Protein AF-A0A166A151-F1 (afdb_monomer_lite)

Structure (mmCIF, N/CA/C/O backbone):
data_AF-A0A166A151-F1
#
_entry.id   AF-A0A166A151-F1
#
loop_
_atom_site.group_PDB
_atom_site.id
_atom_site.type_symbol
_atom_site.label_atom_id
_atom_site.label_alt_id
_atom_site.label_comp_id
_atom_site.label_asym_id
_atom_site.label_entity_id
_atom_site.label_seq_id
_atom_site.pdbx_PDB_ins_code
_atom_site.Cartn_x
_atom_site.Cartn_y
_atom_site.Cartn_z
_atom_site.occupancy
_atom_site.B_iso_or_equiv
_atom_site.auth_seq_id
_atom_site.auth_comp_id
_atom_site.auth_asym_id
_atom_site.auth_atom_id
_atom_site.pdbx_PDB_model_num
ATOM 1 N N . MET A 1 1 ? -27.345 -5.294 14.463 1.00 40.25 1 MET A N 1
ATOM 2 C CA . MET A 1 1 ? -26.124 -4.489 14.240 1.00 40.25 1 MET A CA 1
ATOM 3 C C . MET A 1 1 ? -25.483 -4.990 12.957 1.00 40.25 1 MET A C 1
ATOM 5 O O . MET A 1 1 ? -24.969 -6.097 12.955 1.00 40.25 1 MET A O 1
ATOM 9 N N . ASN A 1 2 ? -25.623 -4.252 11.852 1.00 38.69 2 ASN A N 1
ATOM 10 C CA . ASN A 1 2 ? -25.042 -4.642 10.563 1.00 38.69 2 ASN A CA 1
ATOM 11 C C . ASN A 1 2 ? -23.591 -4.168 10.513 1.00 38.69 2 ASN A C 1
ATOM 13 O O . ASN A 1 2 ? -23.314 -3.040 10.116 1.00 38.69 2 ASN A O 1
ATOM 17 N N . SER A 1 3 ? -22.681 -5.033 10.945 1.00 46.28 3 SER A N 1
ATOM 18 C CA . SER A 1 3 ? -21.238 -4.846 10.830 1.00 46.28 3 SER A CA 1
ATOM 19 C C . SER A 1 3 ? -20.822 -5.000 9.364 1.00 46.28 3 SER A C 1
ATOM 21 O O . SER A 1 3 ? -20.267 -6.021 8.970 1.00 46.28 3 SER A O 1
ATOM 23 N N . LYS A 1 4 ? -21.121 -4.005 8.519 1.00 51.06 4 LYS A N 1
ATOM 24 C CA . LYS A 1 4 ? -20.308 -3.794 7.317 1.00 51.06 4 LYS A CA 1
ATOM 25 C C . LYS A 1 4 ? -18.955 -3.352 7.845 1.00 51.06 4 LYS A C 1
ATOM 27 O O . LYS A 1 4 ? -18.805 -2.207 8.243 1.00 51.06 4 LYS A O 1
ATOM 32 N N . GLU A 1 5 ? -18.041 -4.302 7.981 1.00 57.56 5 GLU A N 1
ATOM 33 C CA . GLU A 1 5 ? -16.672 -4.037 8.399 1.00 57.56 5 GLU A CA 1
ATOM 34 C C . GLU A 1 5 ? -16.131 -2.850 7.599 1.00 57.56 5 GLU A C 1
ATOM 36 O O . GLU A 1 5 ? -16.230 -2.857 6.371 1.00 57.56 5 GLU A O 1
ATOM 41 N N . ASP A 1 6 ? -15.629 -1.828 8.301 1.00 70.06 6 ASP A N 1
ATOM 42 C CA . ASP A 1 6 ? -15.091 -0.591 7.732 1.00 70.06 6 ASP A CA 1
ATOM 43 C C . ASP A 1 6 ? -13.867 -0.905 6.861 1.00 70.06 6 ASP A C 1
ATOM 45 O O . ASP A 1 6 ? -12.714 -0.833 7.302 1.00 70.06 6 ASP A O 1
ATOM 49 N N . LEU A 1 7 ? -14.150 -1.337 5.637 1.00 80.06 7 LEU A N 1
ATOM 50 C CA . LEU A 1 7 ? -13.200 -1.609 4.584 1.00 80.06 7 LEU A CA 1
ATOM 51 C C . LEU A 1 7 ? -13.149 -0.385 3.683 1.00 80.06 7 LEU A C 1
ATOM 53 O O . LEU A 1 7 ? -14.133 -0.051 3.024 1.00 80.06 7 LEU A O 1
ATOM 57 N N . ILE A 1 8 ? -11.982 0.245 3.629 1.00 90.62 8 ILE A N 1
ATOM 58 C CA . ILE A 1 8 ? -11.687 1.243 2.605 1.00 90.62 8 ILE A CA 1
ATOM 59 C C . ILE A 1 8 ? -10.753 0.635 1.569 1.00 90.62 8 ILE A C 1
ATOM 61 O O . ILE A 1 8 ? -9.854 -0.143 1.896 1.00 90.62 8 ILE A O 1
ATOM 65 N N . GLU A 1 9 ? -10.977 0.995 0.317 1.00 90.94 9 GLU A N 1
ATOM 66 C CA . GLU A 1 9 ? -10.103 0.655 -0.793 1.00 90.94 9 GLU A CA 1
ATOM 67 C C . GLU A 1 9 ? -9.485 1.940 -1.320 1.00 90.94 9 GLU A C 1
ATOM 69 O O . GLU A 1 9 ? -10.182 2.934 -1.529 1.00 90.94 9 GLU A O 1
ATOM 74 N N . ILE A 1 10 ? -8.165 1.932 -1.467 1.00 90.50 10 ILE A N 1
ATOM 75 C CA . ILE A 1 10 ? -7.423 3.061 -2.006 1.00 90.50 10 ILE A CA 1
ATOM 76 C C . ILE A 1 10 ? -6.613 2.607 -3.211 1.00 90.50 10 ILE A C 1
ATOM 78 O O . ILE A 1 10 ? -5.819 1.671 -3.122 1.00 90.50 10 ILE A O 1
ATOM 82 N N . LYS A 1 11 ? -6.769 3.314 -4.330 1.00 88.56 11 LYS A N 1
ATOM 83 C CA . LYS A 1 11 ? -5.866 3.165 -5.466 1.00 88.56 11 LYS A CA 1
ATOM 84 C C . LYS A 1 11 ? -4.601 3.962 -5.175 1.00 88.56 11 LYS A C 1
ATOM 86 O O . LYS A 1 11 ? -4.639 5.186 -5.001 1.00 88.56 11 LYS A O 1
ATOM 91 N N . ILE A 1 12 ? -3.468 3.274 -5.057 1.00 84.50 12 ILE A N 1
ATOM 92 C CA . ILE A 1 12 ? -2.232 3.905 -4.578 1.00 84.50 12 ILE A CA 1
ATOM 93 C C . ILE A 1 12 ? -1.704 4.939 -5.575 1.00 84.50 12 ILE A C 1
ATOM 95 O O . ILE A 1 12 ? -1.164 5.969 -5.167 1.00 84.50 12 ILE A O 1
ATOM 99 N N . ILE A 1 13 ? -1.931 4.709 -6.872 1.00 80.31 13 ILE A N 1
ATOM 100 C CA . ILE 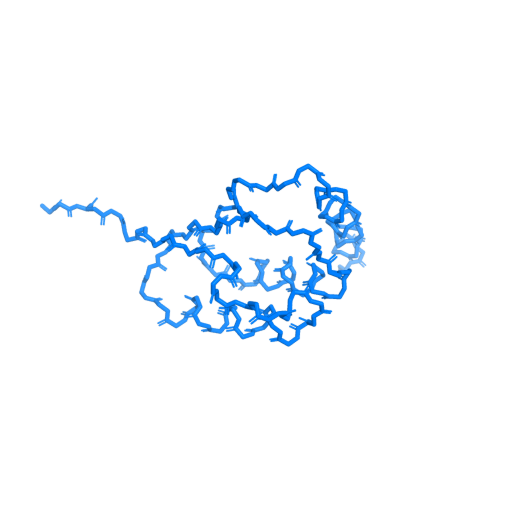A 1 13 ? -1.517 5.631 -7.926 1.00 80.31 13 ILE A CA 1
ATOM 101 C C . ILE A 1 13 ? -2.255 6.970 -7.814 1.00 80.31 13 ILE A C 1
ATOM 103 O O . ILE A 1 13 ? -1.624 8.017 -7.833 1.00 80.31 13 ILE A O 1
ATOM 107 N N . GLU A 1 14 ? -3.559 6.966 -7.545 1.00 74.12 14 GLU A N 1
ATOM 108 C CA . GLU A 1 14 ? -4.347 8.195 -7.368 1.00 74.12 14 GLU A CA 1
ATOM 109 C C . GLU A 1 14 ? -3.965 8.948 -6.089 1.00 74.12 14 GLU A C 1
ATOM 111 O O . GLU A 1 14 ? -4.069 10.170 -6.007 1.00 74.12 14 GLU A O 1
ATOM 116 N N . SER A 1 15 ? -3.476 8.218 -5.086 1.00 61.28 15 SER A N 1
ATOM 117 C CA . SER A 1 15 ? -3.100 8.784 -3.793 1.00 61.28 15 SER A CA 1
ATOM 118 C C . SER A 1 15 ? -1.685 9.374 -3.763 1.00 61.28 15 SER A C 1
ATOM 120 O O . SER A 1 15 ? -1.387 10.166 -2.859 1.00 61.28 15 SER A O 1
ATOM 122 N N . ILE A 1 16 ? -0.797 8.952 -4.677 1.00 64.62 16 ILE A N 1
ATOM 123 C CA . ILE A 1 16 ? 0.654 9.188 -4.569 1.00 64.62 16 ILE A CA 1
ATOM 124 C C . ILE A 1 16 ? 1.318 9.627 -5.885 1.00 64.62 16 ILE A C 1
ATOM 126 O O . ILE A 1 16 ? 2.447 10.109 -5.827 1.00 64.62 16 ILE A O 1
ATOM 130 N N . HIS A 1 17 ? 0.679 9.539 -7.055 1.00 54.25 17 HIS A N 1
ATOM 131 C CA . HIS A 1 17 ? 1.325 9.905 -8.323 1.00 54.25 17 HIS A CA 1
ATOM 132 C C . HIS A 1 17 ? 1.809 11.371 -8.327 1.00 54.25 17 HIS A C 1
ATOM 134 O O . HIS A 1 17 ? 1.031 12.261 -7.970 1.00 54.25 17 HIS A O 1
ATOM 140 N N . PRO A 1 18 ? 3.072 11.662 -8.719 1.00 53.31 18 PRO A N 1
ATOM 141 C CA . PRO A 1 18 ? 4.107 10.782 -9.303 1.00 53.31 18 PRO A CA 1
ATOM 142 C C . PRO A 1 18 ? 5.147 10.193 -8.307 1.00 53.31 18 PRO A C 1
ATOM 144 O O . PRO A 1 18 ? 6.209 9.722 -8.704 1.00 53.31 18 PRO A O 1
ATOM 147 N N . ASN A 1 19 ? 4.894 10.204 -6.997 1.00 62.31 19 ASN A N 1
ATOM 148 C CA . ASN A 1 19 ? 5.922 10.113 -5.951 1.00 62.31 19 ASN A CA 1
ATOM 149 C C . ASN A 1 19 ? 6.143 8.726 -5.300 1.00 62.31 19 ASN A C 1
ATOM 151 O O . ASN A 1 19 ? 6.632 8.664 -4.167 1.00 62.31 19 ASN A O 1
ATOM 155 N N . LEU A 1 20 ? 5.877 7.606 -5.985 1.00 64.88 20 LEU A N 1
ATOM 156 C CA . LEU A 1 20 ? 6.243 6.251 -5.498 1.00 64.88 20 LEU A CA 1
ATOM 157 C C . LEU A 1 20 ? 7.772 6.00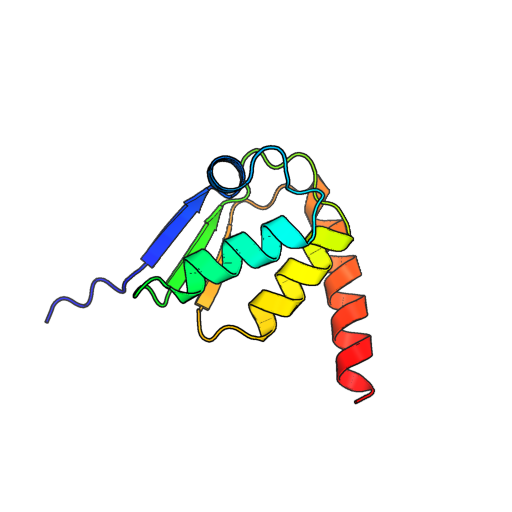9 -5.436 1.00 64.88 20 LEU A C 1
ATOM 159 O O . LEU A 1 20 ? 8.236 4.930 -5.069 1.00 64.88 20 LEU A O 1
ATOM 163 N N . GLY A 1 21 ? 8.572 7.029 -5.765 1.00 72.94 21 GLY A N 1
ATOM 164 C CA . GLY A 1 21 ? 10.023 7.037 -5.603 1.00 72.94 21 GLY A CA 1
ATOM 165 C C . GLY A 1 21 ? 10.537 7.505 -4.232 1.00 72.94 21 GLY A C 1
ATOM 166 O O . GLY A 1 21 ? 11.717 7.300 -3.944 1.00 72.94 21 GLY A O 1
ATOM 167 N N . MET A 1 22 ? 9.707 8.120 -3.378 1.00 82.50 22 MET A N 1
ATOM 168 C CA . MET A 1 22 ? 10.166 8.791 -2.147 1.00 82.50 22 MET A CA 1
ATOM 169 C C . MET A 1 22 ? 9.627 8.142 -0.867 1.00 82.50 22 MET A C 1
ATOM 171 O O . MET A 1 22 ? 8.432 7.892 -0.745 1.00 82.50 22 MET A O 1
ATOM 175 N N . ASN A 1 23 ? 10.472 7.975 0.157 1.00 85.88 23 ASN A N 1
ATOM 176 C CA . ASN A 1 23 ? 10.026 7.492 1.474 1.00 85.88 23 ASN A CA 1
ATOM 177 C C . ASN A 1 23 ? 8.979 8.418 2.132 1.00 85.88 23 ASN A C 1
ATOM 179 O O . ASN A 1 23 ? 8.054 7.948 2.791 1.00 85.88 23 ASN A O 1
ATOM 183 N N . SER A 1 24 ? 9.064 9.733 1.916 1.00 88.25 24 SER A N 1
ATOM 184 C CA . SER A 1 24 ? 8.096 10.710 2.427 1.00 88.25 24 SER A CA 1
ATOM 185 C C . SER A 1 24 ? 6.671 10.420 1.950 1.00 88.25 24 SER A C 1
ATOM 187 O O . SER A 1 24 ? 5.723 10.610 2.711 1.00 88.25 24 S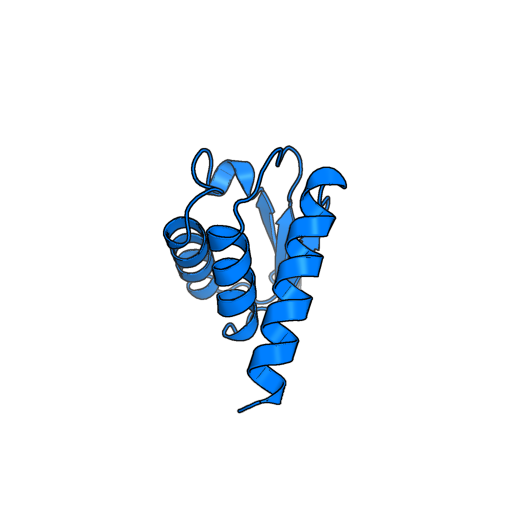ER A O 1
ATOM 189 N N . SER A 1 25 ? 6.509 9.886 0.740 1.00 88.75 25 SER A N 1
ATOM 190 C CA . SER A 1 25 ? 5.212 9.479 0.201 1.00 88.75 25 SER A CA 1
ATOM 191 C C . SER A 1 25 ? 4.602 8.317 0.974 1.00 88.75 25 SER A C 1
ATOM 193 O O . SER A 1 25 ? 3.421 8.370 1.311 1.00 88.75 25 SER A O 1
ATOM 195 N N . ALA A 1 26 ? 5.404 7.306 1.323 1.00 91.75 26 ALA A N 1
ATOM 196 C CA . ALA A 1 26 ? 4.950 6.203 2.165 1.00 91.75 26 ALA A CA 1
ATOM 197 C C . ALA A 1 26 ? 4.543 6.712 3.559 1.00 91.75 26 ALA A C 1
ATOM 199 O O . ALA A 1 26 ? 3.457 6.396 4.038 1.00 91.75 26 ALA A O 1
ATOM 200 N N . ARG A 1 27 ? 5.333 7.598 4.183 1.00 92.06 27 ARG A N 1
ATOM 201 C CA . ARG A 1 27 ? 4.952 8.219 5.471 1.00 92.06 27 ARG A CA 1
ATOM 202 C C . ARG A 1 27 ? 3.626 8.962 5.389 1.00 92.06 27 ARG A C 1
ATOM 204 O O . ARG A 1 27 ? 2.777 8.813 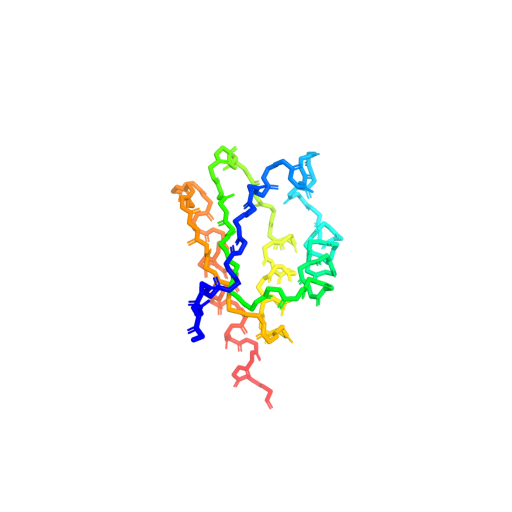6.264 1.00 92.06 27 ARG A O 1
ATOM 211 N N . ASN A 1 28 ? 3.442 9.754 4.338 1.00 89.81 28 ASN A N 1
ATOM 212 C CA . ASN A 1 28 ? 2.222 10.527 4.136 1.00 89.81 28 ASN A CA 1
ATOM 213 C C . ASN A 1 28 ? 1.007 9.624 3.906 1.00 89.81 28 ASN A C 1
ATOM 215 O O . ASN A 1 28 ? -0.056 9.901 4.462 1.00 89.81 28 ASN A O 1
ATOM 219 N N . LEU A 1 29 ? 1.168 8.538 3.144 1.00 91.25 29 LEU A N 1
ATOM 220 C CA . LEU A 1 29 ? 0.145 7.509 2.985 1.00 91.25 29 LEU A CA 1
ATOM 221 C C . LEU A 1 29 ? -0.273 6.958 4.351 1.00 91.25 29 LEU A C 1
ATOM 223 O O . LEU A 1 29 ? -1.439 7.060 4.723 1.00 91.25 29 LEU A O 1
ATOM 227 N N . PHE A 1 30 ? 0.674 6.447 5.135 1.00 93.31 30 PHE A N 1
ATOM 228 C CA . PHE A 1 30 ? 0.363 5.834 6.425 1.00 93.31 30 PHE A CA 1
ATOM 229 C C . PHE A 1 30 ? -0.177 6.828 7.453 1.00 93.31 30 PHE A C 1
ATOM 231 O O . PHE A 1 30 ? -1.064 6.474 8.224 1.00 93.31 30 PHE A O 1
ATOM 238 N N . LYS A 1 31 ? 0.257 8.093 7.424 1.00 93.38 31 LYS A N 1
ATOM 239 C CA . LYS A 1 31 ? -0.355 9.160 8.228 1.00 93.38 31 LYS A CA 1
ATOM 240 C C . LYS A 1 31 ? -1.841 9.325 7.895 1.00 93.38 31 LYS A C 1
ATOM 242 O O . LYS A 1 31 ? -2.655 9.414 8.810 1.00 93.38 31 LYS A O 1
ATOM 247 N N . LYS A 1 32 ? -2.207 9.335 6.607 1.00 90.94 32 LYS A N 1
ATOM 248 C CA . LYS A 1 32 ? -3.615 9.397 6.179 1.00 90.94 32 LYS A CA 1
ATOM 249 C C . LYS A 1 32 ? -4.378 8.154 6.631 1.00 90.94 32 LYS A C 1
ATOM 251 O O . LYS A 1 32 ? -5.411 8.298 7.271 1.00 90.94 32 LYS A O 1
ATOM 256 N N . LEU A 1 33 ? -3.846 6.960 6.360 1.00 92.06 33 LEU A N 1
ATOM 257 C CA . LEU A 1 33 ? -4.489 5.690 6.711 1.00 92.06 33 LEU A CA 1
ATOM 258 C C . LEU A 1 33 ? -4.731 5.557 8.218 1.00 92.06 33 LEU A C 1
ATOM 260 O O . LEU A 1 33 ? -5.831 5.202 8.640 1.00 92.06 33 LEU A O 1
ATOM 264 N N . ASN A 1 34 ? -3.736 5.895 9.039 1.00 93.06 34 ASN A N 1
ATOM 265 C CA . ASN A 1 34 ? -3.832 5.807 10.495 1.00 93.06 34 ASN A CA 1
ATOM 266 C C . ASN A 1 34 ? -4.853 6.791 11.082 1.00 93.06 34 ASN A C 1
ATOM 268 O O . ASN A 1 34 ? -5.462 6.482 12.101 1.00 93.06 34 ASN A O 1
ATOM 272 N N . ASN A 1 35 ? -5.085 7.925 10.415 1.00 92.12 35 ASN A N 1
ATOM 273 C CA . ASN A 1 35 ? -6.095 8.906 10.812 1.00 92.12 35 ASN A CA 1
ATOM 274 C C . ASN A 1 35 ? -7.527 8.521 10.393 1.00 92.12 35 ASN A C 1
ATOM 276 O O . ASN A 1 35 ? -8.474 9.187 10.806 1.00 92.12 35 ASN A O 1
ATOM 280 N N . THR A 1 36 ? -7.713 7.474 9.582 1.00 89.81 36 THR A N 1
ATOM 281 C CA . THR A 1 36 ? -9.054 6.959 9.255 1.00 89.81 36 THR A CA 1
ATOM 282 C C . THR A 1 36 ? -9.607 6.094 10.390 1.00 89.81 36 THR A C 1
ATOM 284 O O . THR A 1 36 ? -8.846 5.464 11.128 1.00 89.81 36 THR A O 1
ATOM 287 N N . SER A 1 37 ? -10.934 6.004 10.520 1.00 90.81 37 SER A N 1
ATOM 288 C CA . SER A 1 37 ? -11.585 5.057 11.442 1.00 90.81 37 SER A CA 1
ATOM 289 C C . SER A 1 37 ? -11.514 3.608 10.949 1.00 90.81 37 SER A C 1
ATOM 291 O O . SER A 1 37 ? -11.538 2.686 11.762 1.00 90.81 37 SER A O 1
ATOM 293 N N . ALA A 1 38 ? -11.363 3.401 9.637 1.00 91.31 38 ALA A N 1
ATOM 294 C CA . ALA A 1 38 ? -11.330 2.086 9.011 1.00 91.31 38 ALA A CA 1
ATOM 295 C C . ALA A 1 38 ? -10.191 1.221 9.556 1.00 91.31 38 ALA A C 1
ATOM 297 O O . ALA A 1 38 ? -9.054 1.681 9.683 1.00 91.31 38 ALA A O 1
ATOM 298 N N . LYS A 1 39 ? -10.491 -0.037 9.887 1.00 92.94 39 LYS A N 1
ATOM 299 C CA . LYS A 1 39 ? -9.490 -1.003 10.364 1.00 92.94 39 LYS A CA 1
ATOM 300 C C . LYS A 1 39 ? -8.936 -1.849 9.226 1.00 92.94 39 LYS A C 1
ATOM 302 O O . LYS A 1 39 ? -7.746 -2.154 9.238 1.00 92.94 39 LYS A O 1
ATOM 307 N N . ASN A 1 40 ? -9.785 -2.205 8.267 1.00 94.38 40 ASN A N 1
ATOM 308 C CA . ASN A 1 40 ? -9.423 -3.011 7.111 1.00 94.38 40 ASN A CA 1
ATOM 309 C C . ASN A 1 40 ? -9.179 -2.085 5.920 1.00 94.38 40 ASN A C 1
ATOM 311 O O . ASN A 1 40 ? -10.018 -1.251 5.586 1.00 94.38 40 ASN A O 1
ATOM 315 N N . ILE A 1 41 ? -8.020 -2.209 5.286 1.00 94.50 41 ILE A N 1
ATOM 316 C CA . ILE A 1 41 ? -7.608 -1.335 4.189 1.00 94.50 41 ILE A CA 1
ATOM 317 C C . ILE A 1 41 ? -7.109 -2.211 3.047 1.00 94.50 41 ILE A C 1
ATOM 319 O O . ILE A 1 41 ? -6.171 -2.990 3.217 1.00 94.50 41 ILE A O 1
ATOM 323 N N . LYS A 1 42 ? -7.724 -2.068 1.875 1.00 95.81 42 LYS A N 1
ATOM 324 C CA . LYS A 1 42 ? -7.189 -2.597 0.620 1.00 95.81 42 LYS A CA 1
ATOM 325 C C . LYS A 1 42 ? -6.402 -1.507 -0.084 1.00 95.81 42 LYS A C 1
ATOM 327 O O . LYS A 1 42 ? -6.898 -0.393 -0.244 1.00 95.81 42 LYS A O 1
ATOM 332 N N . ILE A 1 43 ? -5.186 -1.836 -0.494 1.00 94.31 43 ILE A N 1
ATOM 333 C CA . ILE A 1 43 ? -4.346 -0.945 -1.289 1.00 94.31 43 ILE A CA 1
ATOM 334 C C . ILE A 1 43 ? -4.187 -1.575 -2.661 1.00 94.31 43 ILE A C 1
ATOM 336 O O . ILE A 1 43 ? -3.579 -2.635 -2.787 1.00 94.31 43 ILE A O 1
ATOM 340 N N . ASP A 1 44 ? -4.780 -0.929 -3.656 1.00 93.62 44 ASP A N 1
ATOM 341 C CA . ASP A 1 44 ? -4.765 -1.355 -5.046 1.00 93.62 44 ASP A CA 1
ATOM 342 C C . ASP A 1 44 ? -3.551 -0.756 -5.767 1.00 93.62 44 ASP A C 1
ATOM 344 O O . ASP A 1 44 ? -3.378 0.469 -5.817 1.00 93.62 44 ASP A O 1
ATOM 348 N N . PHE A 1 45 ? -2.704 -1.642 -6.295 1.00 92.25 45 PHE A N 1
ATOM 349 C CA . PHE A 1 45 ? -1.473 -1.333 -7.025 1.00 92.25 45 PHE A CA 1
ATOM 350 C C . PHE A 1 45 ? -1.650 -1.375 -8.550 1.00 92.25 45 PHE A C 1
ATOM 352 O O . PHE A 1 45 ? -0.661 -1.287 -9.280 1.00 92.25 45 PHE A O 1
ATOM 359 N N . THR A 1 46 ? -2.888 -1.455 -9.043 1.00 90.38 46 THR A N 1
ATOM 360 C CA . THR A 1 46 ? -3.186 -1.344 -10.475 1.00 90.38 46 THR A CA 1
ATOM 361 C C . THR A 1 46 ? -2.521 -0.093 -11.062 1.00 90.38 46 THR A C 1
ATOM 363 O O . THR A 1 46 ? -2.573 0.990 -10.471 1.00 90.38 46 THR A O 1
ATOM 366 N N . ASP A 1 47 ? -1.894 -0.258 -12.229 1.00 88.50 47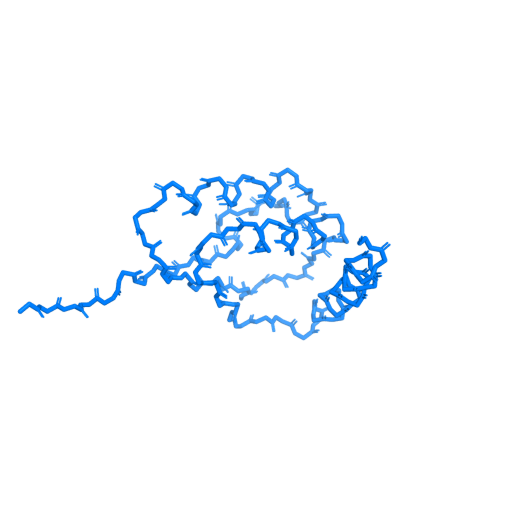 ASP A N 1
ATOM 367 C CA . ASP A 1 47 ? -1.137 0.756 -12.982 1.00 88.50 47 ASP A CA 1
ATOM 368 C C . ASP A 1 47 ? 0.189 1.223 -12.348 1.00 88.50 47 ASP A C 1
ATOM 370 O O . ASP A 1 47 ? 0.849 2.124 -12.874 1.00 88.50 47 ASP A O 1
ATOM 374 N N . VAL A 1 48 ? 0.638 0.622 -11.239 1.00 87.56 48 VAL A N 1
ATOM 375 C CA . VAL A 1 48 ? 1.948 0.951 -10.659 1.00 87.56 48 VAL A CA 1
ATOM 376 C C . VAL A 1 48 ? 3.072 0.366 -11.515 1.00 87.56 48 VAL A C 1
ATOM 378 O O . VAL A 1 48 ? 3.401 -0.810 -11.420 1.00 87.56 48 VAL A O 1
ATOM 381 N N . ALA A 1 49 ? 3.714 1.218 -12.312 1.00 84.69 49 ALA A N 1
ATOM 382 C CA . ALA A 1 49 ? 4.840 0.815 -13.157 1.00 84.69 49 ALA A CA 1
ATOM 383 C C . ALA A 1 49 ? 6.185 0.726 -12.408 1.00 84.69 49 ALA A C 1
ATOM 385 O O . ALA A 1 49 ? 7.102 0.045 -12.855 1.00 84.69 49 ALA A O 1
ATOM 386 N N . PHE A 1 50 ? 6.347 1.452 -11.294 1.00 85.00 50 PHE A N 1
ATOM 387 C CA . PHE A 1 50 ? 7.618 1.513 -10.572 1.00 85.00 50 PHE A CA 1
ATOM 388 C C . PHE A 1 50 ? 7.447 1.866 -9.092 1.00 85.00 50 PHE A C 1
ATOM 390 O O . PHE A 1 50 ? 6.657 2.739 -8.726 1.00 85.00 50 PHE A O 1
ATOM 397 N N . MET A 1 51 ? 8.281 1.249 -8.252 1.00 87.25 51 MET A N 1
ATOM 398 C CA . MET A 1 51 ? 8.486 1.612 -6.853 1.00 87.25 51 MET A CA 1
ATOM 399 C C . MET A 1 51 ? 9.975 1.613 -6.523 1.00 87.25 51 MET A C 1
ATOM 401 O O . MET A 1 51 ? 10.696 0.661 -6.823 1.00 87.25 51 MET A O 1
ATOM 405 N N . SER A 1 52 ? 10.445 2.664 -5.850 1.00 89.88 52 SER A N 1
ATOM 406 C CA . SER A 1 52 ? 11.833 2.686 -5.395 1.00 89.88 52 SER A CA 1
ATOM 407 C C . SER A 1 52 ? 12.030 1.791 -4.172 1.00 89.88 52 SER A C 1
ATOM 409 O O . SER A 1 52 ? 11.115 1.544 -3.377 1.00 89.88 52 SER A O 1
ATOM 411 N N . ARG A 1 53 ? 13.279 1.371 -3.950 1.00 89.88 53 ARG A N 1
ATOM 412 C CA . ARG A 1 53 ? 13.664 0.665 -2.723 1.00 89.88 53 ARG A CA 1
ATOM 413 C C . ARG A 1 53 ? 13.364 1.490 -1.468 1.00 89.88 53 ARG A C 1
ATOM 415 O O . ARG A 1 53 ? 12.893 0.931 -0.485 1.00 89.88 53 ARG A O 1
ATOM 422 N N . SER A 1 54 ? 13.604 2.804 -1.498 1.00 90.94 54 SER A N 1
ATOM 423 C CA . SER A 1 54 ? 13.394 3.685 -0.339 1.00 90.94 54 SER A CA 1
ATOM 424 C C . SER A 1 54 ? 11.915 3.840 0.016 1.00 90.94 54 SER A C 1
ATOM 426 O O . SER A 1 54 ? 11.571 3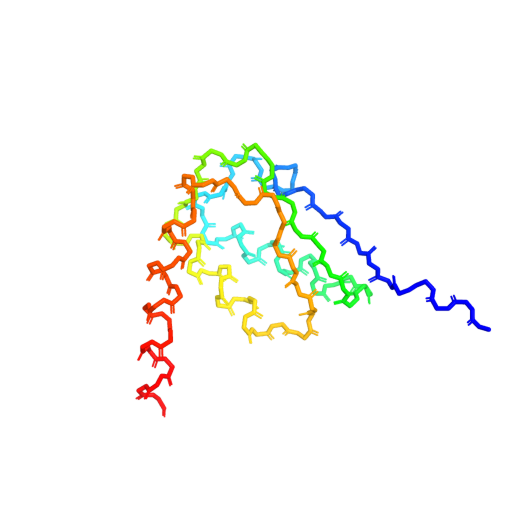.806 1.197 1.00 90.94 54 SER A O 1
ATOM 428 N N . PHE A 1 55 ? 11.035 3.955 -0.984 1.00 92.00 55 PHE A N 1
ATOM 429 C CA . PHE A 1 55 ? 9.590 3.921 -0.769 1.00 92.00 55 PHE A CA 1
ATOM 430 C C . PHE A 1 55 ? 9.168 2.571 -0.185 1.00 92.00 55 PHE A C 1
ATOM 432 O O . PHE A 1 55 ? 8.500 2.537 0.843 1.00 92.00 55 PHE A O 1
ATOM 439 N N . THR A 1 56 ? 9.604 1.467 -0.797 1.00 92.31 56 THR A N 1
ATOM 440 C CA . THR A 1 56 ? 9.217 0.102 -0.400 1.00 92.31 56 THR A CA 1
ATOM 441 C C . THR A 1 56 ? 9.655 -0.219 1.033 1.00 92.31 56 THR A C 1
ATOM 443 O O . THR A 1 56 ? 8.879 -0.754 1.821 1.00 92.31 56 THR A O 1
ATOM 446 N N . GLN A 1 57 ? 10.873 0.182 1.409 1.00 93.69 57 GLN A N 1
ATOM 447 C CA . GLN A 1 57 ? 11.391 0.058 2.775 1.00 93.69 57 GLN A CA 1
ATOM 448 C C . GLN A 1 57 ? 10.538 0.806 3.790 1.00 93.69 57 GLN A C 1
ATOM 450 O O . GLN A 1 57 ? 10.156 0.236 4.811 1.00 93.69 57 GLN A O 1
ATOM 455 N N . GLU A 1 58 ? 10.228 2.070 3.515 1.00 94.00 58 GLU A N 1
ATOM 456 C CA . GLU A 1 58 ? 9.398 2.861 4.415 1.00 94.00 58 GLU A CA 1
ATOM 457 C C . GLU A 1 58 ? 7.963 2.325 4.467 1.00 94.00 58 GLU A C 1
ATOM 459 O O . GLU A 1 58 ? 7.383 2.272 5.545 1.00 94.00 58 GLU A O 1
ATOM 464 N N . TYR A 1 59 ? 7.404 1.873 3.342 1.00 94.19 59 TYR A N 1
ATOM 465 C CA . TYR A 1 59 ? 6.078 1.264 3.285 1.00 94.19 59 TYR A CA 1
ATOM 466 C C . TYR A 1 59 ? 5.993 0.029 4.193 1.00 94.19 59 TYR A C 1
ATOM 468 O O . TYR A 1 59 ? 5.121 -0.031 5.059 1.00 94.19 59 TYR A O 1
ATOM 476 N N . ILE A 1 60 ? 6.928 -0.919 4.061 1.00 93.94 60 ILE A N 1
ATOM 477 C CA . ILE A 1 60 ? 6.970 -2.134 4.892 1.00 93.94 60 ILE A CA 1
ATOM 478 C C . ILE A 1 60 ? 7.198 -1.777 6.363 1.00 93.94 60 ILE A C 1
ATOM 480 O O . ILE A 1 60 ? 6.512 -2.303 7.243 1.00 93.94 60 ILE A O 1
ATOM 484 N N . TYR A 1 61 ? 8.107 -0.839 6.645 1.00 94.00 61 TYR A N 1
ATOM 485 C CA . TYR A 1 61 ? 8.341 -0.366 8.006 1.00 94.00 61 TYR A CA 1
ATOM 486 C C . TYR A 1 61 ? 7.067 0.220 8.628 1.00 94.00 61 TYR A C 1
ATOM 488 O O . TYR A 1 61 ? 6.671 -0.197 9.715 1.00 94.00 61 TYR A O 1
ATOM 496 N N . GLN A 1 62 ? 6.376 1.128 7.940 1.00 95.06 62 GLN A N 1
ATOM 497 C CA . GLN A 1 62 ? 5.143 1.737 8.443 1.00 95.06 62 GLN A CA 1
ATOM 498 C C . GLN A 1 62 ? 4.008 0.711 8.577 1.00 95.06 62 GLN A C 1
ATOM 500 O O . GLN A 1 62 ? 3.295 0.721 9.584 1.00 95.06 62 GLN A O 1
ATOM 505 N N . LYS A 1 63 ? 3.894 -0.238 7.634 1.00 94.88 63 LYS A N 1
ATOM 506 C CA . LYS A 1 63 ? 2.968 -1.381 7.718 1.00 94.88 63 LYS A CA 1
ATOM 507 C C . LYS A 1 63 ? 3.205 -2.209 8.979 1.00 94.88 63 LYS A C 1
ATOM 509 O O . LYS A 1 63 ? 2.248 -2.590 9.639 1.00 94.88 63 LYS A O 1
ATOM 514 N N . SER A 1 64 ? 4.464 -2.427 9.361 1.00 92.62 64 SER A N 1
ATOM 515 C CA . SER A 1 64 ? 4.810 -3.162 10.587 1.00 92.62 64 SER A CA 1
ATOM 516 C C . SER A 1 64 ? 4.466 -2.417 11.886 1.00 92.62 64 SER A C 1
ATOM 518 O O . SER A 1 64 ? 4.390 -3.034 12.946 1.00 92.62 64 SER A O 1
ATOM 520 N N . LYS A 1 65 ? 4.283 -1.089 11.831 1.00 94.25 65 LYS A N 1
ATOM 521 C CA . LYS A 1 65 ? 4.030 -0.233 13.004 1.00 94.25 65 LYS A CA 1
ATOM 522 C C . LYS A 1 65 ? 2.564 0.136 13.195 1.00 94.25 65 LYS A C 1
ATOM 524 O O . LYS A 1 65 ? 2.196 0.595 14.275 1.00 94.25 65 LYS A O 1
ATOM 529 N N . THR A 1 66 ? 1.738 -0.011 12.166 1.00 94.19 66 THR A N 1
ATOM 530 C CA . THR A 1 66 ? 0.317 0.326 12.248 1.00 94.19 66 THR A CA 1
ATOM 531 C C . THR A 1 66 ? -0.507 -0.805 12.869 1.00 94.19 66 THR A C 1
ATOM 533 O O . THR A 1 66 ? -0.151 -1.975 12.791 1.00 94.19 66 THR A O 1
ATOM 536 N N . ASN A 1 67 ? -1.643 -0.456 13.476 1.00 93.88 67 ASN A N 1
ATOM 537 C CA . ASN A 1 67 ? -2.655 -1.406 13.948 1.00 93.88 67 ASN A CA 1
ATOM 538 C C . ASN A 1 67 ? -3.736 -1.708 12.887 1.00 93.88 67 ASN A C 1
ATOM 540 O O . ASN A 1 67 ? -4.712 -2.407 13.179 1.00 93.88 67 ASN A O 1
ATOM 544 N N . LYS A 1 68 ? -3.592 -1.150 11.679 1.00 93.38 68 LYS A N 1
ATOM 545 C CA . LYS A 1 68 ? -4.476 -1.389 10.536 1.00 93.38 68 LYS A CA 1
ATOM 546 C C . LYS A 1 68 ? -4.182 -2.748 9.899 1.00 93.38 68 LYS A C 1
ATOM 548 O O . LYS A 1 68 ? -3.034 -3.175 9.823 1.00 93.38 68 LYS A O 1
ATOM 553 N N . ILE A 1 69 ? -5.221 -3.402 9.392 1.00 94.44 69 ILE A N 1
ATOM 554 C CA . ILE A 1 69 ? -5.114 -4.630 8.603 1.00 94.44 69 ILE A CA 1
ATOM 555 C C . ILE A 1 69 ? -5.036 -4.214 7.138 1.00 94.44 69 ILE A C 1
ATOM 557 O O . ILE A 1 69 ? -6.040 -3.827 6.541 1.00 94.44 69 ILE A O 1
ATOM 561 N N . ILE A 1 70 ? -3.828 -4.252 6.579 1.00 94.81 70 ILE A N 1
ATOM 562 C CA . ILE A 1 70 ? -3.557 -3.818 5.206 1.00 94.81 70 ILE A CA 1
ATOM 563 C C . ILE A 1 70 ? -3.398 -5.038 4.306 1.00 94.81 70 ILE A C 1
ATOM 565 O O . ILE A 1 70 ? -2.571 -5.909 4.581 1.00 94.81 70 ILE A O 1
ATOM 569 N N . LYS A 1 71 ? -4.173 -5.063 3.219 1.00 95.12 71 LYS A N 1
ATOM 570 C CA . LYS A 1 71 ? -4.075 -6.049 2.146 1.00 95.12 71 LYS A CA 1
ATOM 571 C C . LYS A 1 71 ? -3.726 -5.354 0.835 1.00 95.12 71 LYS A C 1
ATOM 573 O O . LYS A 1 71 ? -4.524 -4.581 0.308 1.00 95.12 71 LYS A O 1
ATOM 578 N N . GLU A 1 72 ? -2.556 -5.661 0.302 1.00 95.00 72 GLU A N 1
ATOM 579 C CA . GLU A 1 72 ? -2.172 -5.297 -1.057 1.00 95.00 72 GLU A CA 1
ATOM 580 C C . GLU A 1 72 ? -2.955 -6.149 -2.068 1.00 95.00 72 GLU A C 1
ATOM 582 O O . GLU A 1 72 ? -3.095 -7.363 -1.897 1.00 95.00 72 GLU A O 1
ATOM 587 N N . VAL A 1 73 ? -3.501 -5.514 -3.105 1.00 95.19 73 VAL A N 1
ATOM 588 C CA . VAL A 1 73 ? -4.227 -6.173 -4.200 1.00 95.19 73 VAL A CA 1
ATOM 589 C C . VAL A 1 73 ? -3.743 -5.644 -5.549 1.00 95.19 73 VAL A C 1
ATOM 591 O O . VAL A 1 73 ? -3.238 -4.525 -5.630 1.00 95.19 73 VAL A O 1
ATOM 594 N N . ASN A 1 74 ? -3.879 -6.470 -6.591 1.00 94.88 74 ASN A N 1
ATOM 595 C CA . ASN A 1 74 ? -3.470 -6.163 -7.968 1.00 94.88 74 ASN A CA 1
ATOM 596 C C . ASN A 1 74 ? -2.027 -5.639 -8.074 1.00 94.88 74 ASN A C 1
ATOM 598 O O . ASN A 1 74 ? -1.759 -4.685 -8.796 1.00 94.88 74 ASN A O 1
ATOM 602 N N . VAL A 1 75 ? -1.105 -6.239 -7.317 1.00 92.75 75 VAL A N 1
ATOM 603 C CA . VAL A 1 75 ? 0.324 -5.906 -7.364 1.00 92.75 75 VAL A CA 1
ATOM 604 C C . VAL A 1 75 ? 0.889 -6.357 -8.715 1.00 92.75 75 VAL A C 1
ATOM 606 O O . VAL A 1 75 ? 0.857 -7.559 -8.983 1.00 92.75 75 VAL A O 1
ATOM 609 N N . PRO A 1 76 ? 1.393 -5.442 -9.567 1.00 91.00 76 PRO A N 1
ATOM 610 C CA . PRO A 1 76 ? 1.994 -5.815 -10.844 1.00 91.00 76 PRO A CA 1
ATOM 611 C C . PRO A 1 76 ? 3.221 -6.707 -10.646 1.00 91.00 76 PRO A C 1
ATOM 613 O O . PRO A 1 76 ? 4.029 -6.461 -9.749 1.00 91.00 76 PRO A O 1
ATOM 616 N N . GLU A 1 77 ? 3.383 -7.719 -11.499 1.00 90.44 77 GLU A N 1
ATOM 617 C CA . GLU A 1 77 ? 4.477 -8.698 -11.396 1.00 90.44 77 GLU A CA 1
ATOM 618 C C . GLU A 1 77 ? 5.859 -8.025 -11.380 1.00 90.44 77 GLU A C 1
ATOM 620 O O . GLU A 1 77 ? 6.726 -8.415 -10.600 1.00 90.44 77 GLU A O 1
ATOM 625 N N . ASP A 1 78 ? 6.029 -6.939 -12.137 1.00 86.81 78 ASP A N 1
ATOM 626 C CA . ASP A 1 78 ? 7.290 -6.195 -12.248 1.00 86.81 78 ASP A CA 1
ATOM 627 C C . ASP A 1 78 ? 7.763 -5.556 -10.930 1.00 86.81 78 ASP A C 1
ATOM 629 O O . ASP A 1 78 ? 8.960 -5.313 -10.752 1.00 86.81 78 ASP A O 1
ATOM 633 N N . ILE A 1 79 ? 6.856 -5.283 -9.982 1.00 87.50 79 ILE A N 1
ATOM 634 C CA . ILE A 1 79 ? 7.211 -4.667 -8.692 1.00 87.50 79 ILE A CA 1
ATOM 635 C C . ILE A 1 79 ? 7.302 -5.674 -7.541 1.00 87.50 79 ILE A C 1
ATOM 637 O O . ILE A 1 79 ? 7.861 -5.343 -6.491 1.00 87.50 79 ILE A O 1
ATOM 641 N N . VAL A 1 80 ? 6.810 -6.905 -7.728 1.00 89.94 80 VAL A N 1
ATOM 642 C CA . VAL A 1 80 ? 6.884 -7.981 -6.724 1.00 89.94 80 VAL A CA 1
ATOM 643 C C . VAL A 1 80 ? 8.324 -8.229 -6.247 1.00 89.94 80 VAL A C 1
ATOM 645 O O . VAL A 1 80 ? 8.535 -8.229 -5.029 1.00 89.94 80 VAL A O 1
ATOM 648 N N . PRO A 1 81 ? 9.351 -8.314 -7.124 1.00 91.44 81 PRO A N 1
ATOM 649 C CA . PRO A 1 81 ? 10.729 -8.533 -6.680 1.00 91.44 81 PRO A CA 1
ATOM 650 C C . PRO A 1 81 ? 11.243 -7.464 -5.707 1.00 91.44 81 PRO A C 1
ATOM 652 O O . PRO A 1 81 ? 12.048 -7.756 -4.822 1.00 91.44 81 PRO A O 1
ATOM 655 N N . MET A 1 82 ? 10.781 -6.213 -5.829 1.00 89.88 82 MET A N 1
ATOM 656 C CA . MET A 1 82 ? 11.191 -5.137 -4.922 1.00 89.88 82 MET A CA 1
ATOM 657 C C . MET A 1 82 ? 10.640 -5.353 -3.508 1.00 89.88 82 MET A C 1
ATOM 659 O O . MET A 1 82 ? 11.374 -5.155 -2.535 1.00 89.88 82 MET A O 1
ATOM 663 N N . PHE A 1 83 ? 9.383 -5.793 -3.384 1.00 88.25 83 PHE A N 1
ATOM 664 C CA . PHE A 1 83 ? 8.806 -6.181 -2.096 1.00 88.25 83 PHE A CA 1
ATOM 665 C C . PHE A 1 83 ? 9.596 -7.332 -1.476 1.00 88.25 83 PHE A C 1
ATOM 667 O O . PHE A 1 83 ? 10.073 -7.194 -0.352 1.00 88.25 83 PHE A O 1
ATOM 674 N N . GLU A 1 84 ? 9.836 -8.408 -2.226 1.00 89.81 84 GLU A N 1
ATOM 675 C CA . GLU A 1 84 ? 10.555 -9.589 -1.732 1.00 89.81 84 GLU A CA 1
ATOM 676 C C . GLU A 1 84 ? 11.966 -9.253 -1.226 1.00 89.81 84 GLU A C 1
ATOM 678 O O . GLU A 1 84 ? 12.361 -9.650 -0.124 1.00 89.81 84 GLU A O 1
ATOM 683 N N . ILE A 1 85 ? 12.731 -8.475 -2.003 1.00 90.06 85 ILE A N 1
ATOM 684 C CA . ILE A 1 85 ? 14.085 -8.046 -1.629 1.00 90.06 85 ILE A CA 1
ATOM 685 C C . ILE A 1 85 ? 14.049 -7.241 -0.330 1.00 90.06 85 ILE A C 1
ATOM 687 O O . ILE A 1 85 ? 14.909 -7.405 0.543 1.00 90.06 85 ILE A O 1
ATOM 691 N N . VAL A 1 86 ? 13.086 -6.333 -0.192 1.00 89.62 86 VAL A N 1
ATOM 692 C CA . VAL A 1 86 ? 12.999 -5.472 0.984 1.00 89.62 86 VAL A CA 1
ATOM 693 C C . VAL A 1 86 ? 12.495 -6.232 2.207 1.00 89.62 86 VAL A C 1
ATOM 695 O O . VAL A 1 86 ? 13.091 -6.076 3.271 1.00 89.62 86 VAL A O 1
ATOM 698 N N . GLU A 1 87 ? 11.477 -7.080 2.082 1.00 87.50 87 GLU A N 1
ATOM 699 C CA . GLU A 1 87 ? 10.958 -7.900 3.182 1.00 87.50 87 GLU A CA 1
ATOM 700 C C . GLU A 1 87 ? 12.015 -8.873 3.705 1.00 87.50 87 GLU A C 1
ATOM 702 O O . GLU A 1 87 ? 12.206 -8.991 4.918 1.00 87.50 87 GLU A O 1
ATOM 707 N N . LYS A 1 88 ? 12.777 -9.512 2.808 1.00 87.50 88 LYS A N 1
ATOM 708 C CA . LYS A 1 88 ? 13.903 -10.372 3.190 1.00 87.50 88 LYS A CA 1
ATOM 709 C C . LYS A 1 88 ? 14.944 -9.604 4.007 1.00 87.50 88 LYS A C 1
ATOM 711 O O . LYS A 1 88 ? 15.392 -10.093 5.044 1.00 87.50 88 LYS A O 1
ATOM 716 N N . ASN A 1 89 ? 15.295 -8.393 3.571 1.00 81.75 89 ASN A N 1
ATOM 717 C CA . ASN A 1 89 ? 16.231 -7.529 4.291 1.00 81.75 89 ASN A CA 1
ATOM 718 C C . ASN A 1 89 ? 15.664 -7.066 5.641 1.00 81.75 89 ASN A C 1
ATOM 720 O O . ASN A 1 89 ? 16.371 -7.084 6.644 1.00 81.75 89 ASN A O 1
ATOM 724 N N . PHE A 1 90 ? 14.390 -6.679 5.688 1.00 79.00 90 PHE A N 1
ATOM 725 C CA . PHE A 1 90 ? 13.731 -6.214 6.905 1.00 79.00 90 PHE A CA 1
ATOM 726 C C . PHE A 1 90 ? 13.648 -7.318 7.967 1.00 79.00 90 PHE A C 1
ATOM 728 O O . PHE A 1 90 ? 14.052 -7.113 9.109 1.00 79.00 90 PHE A O 1
ATOM 735 N N . ASN A 1 91 ? 13.223 -8.521 7.579 1.00 73.50 91 ASN A N 1
ATOM 736 C CA . ASN A 1 91 ? 13.153 -9.675 8.476 1.00 73.50 91 ASN A CA 1
ATOM 737 C C . ASN A 1 91 ? 14.535 -10.104 8.987 1.00 73.50 91 ASN A C 1
ATOM 739 O O . ASN A 1 91 ? 14.652 -10.604 10.104 1.00 73.50 91 ASN A O 1
ATOM 743 N N . HIS A 1 92 ? 15.590 -9.905 8.192 1.00 69.00 92 HIS A N 1
ATOM 744 C CA . HIS A 1 92 ? 16.961 -10.142 8.635 1.00 69.00 92 HIS A CA 1
ATOM 745 C C . HIS A 1 92 ? 17.422 -9.127 9.693 1.00 69.00 92 HIS A C 1
ATOM 747 O O . HIS A 1 92 ? 18.136 -9.512 10.615 1.00 69.00 92 HIS A O 1
ATOM 753 N N . VAL A 1 93 ? 16.990 -7.865 9.590 1.00 62.28 93 VAL A N 1
ATOM 754 C CA . VAL A 1 93 ? 17.291 -6.811 10.574 1.00 62.28 93 VAL A CA 1
ATOM 755 C C . VAL A 1 93 ? 16.541 -7.045 11.886 1.00 62.28 93 VAL A C 1
ATOM 757 O O . VAL A 1 93 ? 17.153 -6.989 12.945 1.00 62.28 93 VAL A O 1
ATOM 760 N N . ILE A 1 94 ? 15.243 -7.365 11.840 1.00 59.88 94 ILE A N 1
ATOM 761 C CA . ILE A 1 94 ? 14.444 -7.593 13.058 1.00 59.88 94 ILE A CA 1
ATOM 762 C C . ILE A 1 94 ? 14.917 -8.826 13.840 1.00 59.88 94 ILE A C 1
ATOM 764 O O . ILE A 1 94 ? 14.859 -8.824 15.060 1.00 59.88 94 ILE A O 1
ATOM 768 N N . LYS A 1 95 ? 15.429 -9.866 13.169 1.00 59.22 95 LYS A N 1
ATOM 769 C CA . LYS A 1 95 ? 15.966 -11.065 13.840 1.00 59.22 95 LYS A CA 1
ATOM 770 C C . LYS A 1 95 ? 17.291 -10.843 14.587 1.00 59.22 95 LYS A C 1
ATOM 772 O O . LYS A 1 95 ? 17.742 -11.766 15.255 1.00 59.22 95 LYS A O 1
ATOM 777 N N . GLN A 1 96 ? 17.935 -9.687 14.435 1.00 52.19 96 GLN A N 1
ATOM 778 C CA . GLN A 1 96 ? 19.227 -9.371 15.064 1.00 52.19 96 GLN A CA 1
ATOM 779 C C . GLN A 1 96 ? 19.118 -8.390 16.240 1.00 52.19 96 GLN A C 1
ATOM 781 O O . GLN A 1 96 ? 20.143 -8.036 16.819 1.00 52.19 96 GLN A O 1
ATOM 786 N N . ILE A 1 97 ? 17.903 -7.941 16.566 1.00 46.81 97 ILE A N 1
ATOM 787 C CA . ILE A 1 97 ? 17.592 -7.035 17.682 1.00 46.81 97 ILE A CA 1
ATOM 788 C C . ILE A 1 97 ? 16.898 -7.851 18.769 1.00 46.81 97 ILE A C 1
ATOM 790 O O . ILE A 1 97 ? 17.262 -7.667 19.950 1.00 46.81 97 ILE A O 1
#

Organism: NCBI:txid49547

Foldseek 3Di:
DPCPQQEDEDALCVQQPPHLAALVSLVVVLVVVLPDPHQEYEYEPPPVPDHHLNNLLSNVVSVVVGNHHYDYPNNDPNCVVSNVVNVVVVVVVVVVD

Sequence (97 aa):
MNSKEDLIEIKIIESIHPNLGMNSSARNLFKKLNNTSAKNIKIDFTDVAFMSRSFTQEYIYQKSKTNKIIKEVNVPEDIVPMFEIVEKNFNHVIKQI

Radius of gyration: 13.83 Å; chains: 1; bounding box: 45×22×31 Å

Secondary structure (DSSP, 8-state):
------EEEEEHHHHHTT-TT-HHHHHHHHHHHHTSS-SEEEEE-TT-----HHHHHHHHHHHHH-SSEEEEES--GGGHHHHHHHHHHHHHHHTT-

pLDDT: mean 83.75, std 14.36, range [38.69, 95.81]